Protein AF-A0A7L4RII9-F1 (afdb_monomer_lite)

pLDDT: mean 96.37, std 3.06, range [80.19, 98.75]

Secondary structure (DSSP, 8-state):
-TT-EEEEEESSHHHHHHHHHHHTTT-EEEEEE------EEE-SS-EEE-SS------EEEEEE-

Radius of gyration: 17.09 Å; chains: 1; bounding box: 41×20×47 Å

Structure (mmCIF, N/CA/C/O backbone):
data_AF-A0A7L4RII9-F1
#
_entry.id   AF-A0A7L4RII9-F1
#
loop_
_atom_site.group_PDB
_atom_site.id
_atom_site.type_symbol
_atom_site.label_atom_id
_atom_site.label_alt_id
_atom_site.label_comp_id
_atom_site.label_asym_id
_atom_site.label_entity_id
_atom_site.label_seq_id
_atom_site.pdbx_PDB_ins_code
_atom_site.Cartn_x
_atom_site.Cartn_y
_atom_site.Cartn_z
_atom_site.occupancy
_atom_site.B_iso_or_equiv
_atom_site.auth_seq_id
_atom_site.auth_comp_id
_atom_site.auth_asym_id
_atom_site.auth_atom_id
_atom_site.pdbx_PDB_model_num
ATOM 1 N N . LYS A 1 1 ? -19.677 -3.517 9.829 1.00 80.19 1 LYS A N 1
ATOM 2 C CA . LYS A 1 1 ? -20.251 -4.866 10.062 1.00 80.19 1 LYS A CA 1
ATOM 3 C C . LYS A 1 1 ? -19.267 -5.652 10.923 1.00 80.19 1 LYS A C 1
ATOM 5 O O . LYS A 1 1 ? -18.098 -5.278 10.899 1.00 80.19 1 LYS A O 1
ATOM 10 N N . LYS A 1 2 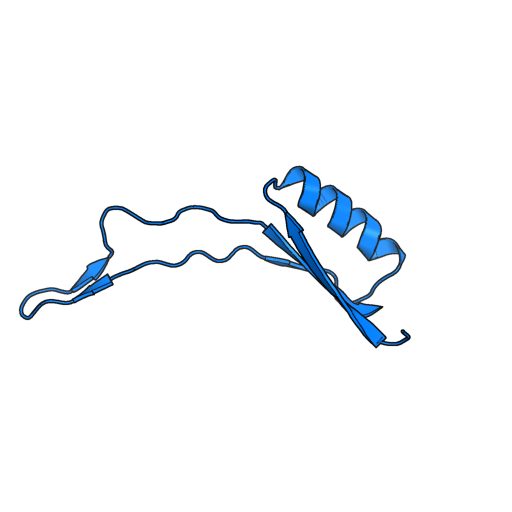? -19.723 -6.647 11.694 1.00 87.44 2 LYS A N 1
ATOM 11 C CA . LYS A 1 2 ? -18.817 -7.617 12.336 1.00 87.44 2 LYS A CA 1
ATOM 12 C C . LYS A 1 2 ? -17.968 -8.271 11.235 1.00 87.44 2 LYS A C 1
ATOM 14 O O . LYS A 1 2 ? -18.524 -8.531 10.167 1.00 87.44 2 LYS A O 1
ATOM 19 N N . ASP A 1 3 ? -16.663 -8.417 11.451 1.00 92.44 3 ASP A N 1
ATOM 20 C CA . ASP A 1 3 ? -15.701 -8.981 10.491 1.00 92.44 3 ASP A CA 1
ATOM 21 C C . ASP A 1 3 ? -15.514 -8.153 9.203 1.00 92.44 3 ASP A C 1
ATOM 23 O O . ASP A 1 3 ? -15.098 -8.653 8.156 1.00 92.44 3 ASP A O 1
ATOM 27 N N . GLY A 1 4 ? -15.826 -6.854 9.264 1.00 96.25 4 GLY A N 1
ATOM 28 C CA . GLY A 1 4 ? -15.663 -5.937 8.135 1.00 96.25 4 GLY A CA 1
ATOM 29 C C . GLY A 1 4 ? -14.195 -5.636 7.822 1.00 96.25 4 GLY A C 1
ATOM 30 O O . GLY A 1 4 ? -13.358 -5.606 8.718 1.00 96.25 4 GLY A O 1
ATOM 31 N N . THR A 1 5 ? -13.887 -5.356 6.557 1.00 97.50 5 THR A N 1
ATOM 32 C CA . THR A 1 5 ? -12.548 -4.913 6.137 1.00 97.50 5 THR A CA 1
ATOM 33 C C . THR A 1 5 ? -12.463 -3.394 6.136 1.00 97.50 5 THR A C 1
ATOM 35 O O . THR A 1 5 ? -13.399 -2.717 5.710 1.00 97.50 5 THR A O 1
ATOM 38 N N . PHE A 1 6 ? -11.325 -2.870 6.574 1.00 98.00 6 PHE A N 1
ATOM 39 C CA . PHE A 1 6 ? -10.953 -1.469 6.451 1.00 98.00 6 PHE A CA 1
ATOM 40 C C . PHE A 1 6 ? -9.706 -1.353 5.569 1.00 98.00 6 PHE A C 1
ATOM 42 O O . PHE A 1 6 ? -8.778 -2.151 5.707 1.00 98.00 6 PHE A O 1
ATOM 49 N N . ALA A 1 7 ? -9.695 -0.359 4.684 1.00 98.12 7 ALA A N 1
ATOM 50 C CA . ALA A 1 7 ? -8.542 0.023 3.882 1.00 98.12 7 ALA A CA 1
ATOM 51 C C . ALA A 1 7 ? -8.485 1.552 3.788 1.00 98.12 7 ALA A C 1
ATOM 53 O O . ALA A 1 7 ? -9.516 2.195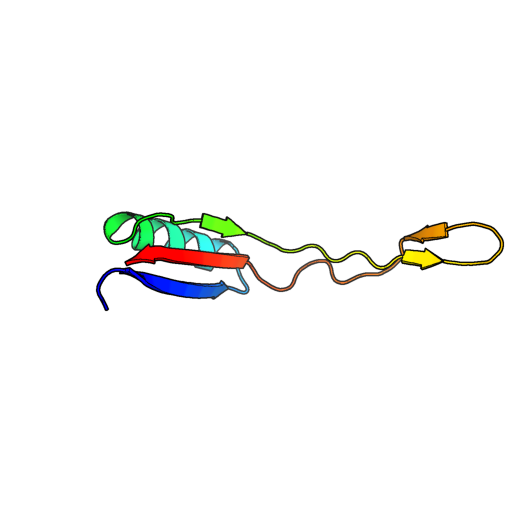 3.583 1.00 98.12 7 ALA A O 1
ATOM 54 N N . ALA A 1 8 ? -7.295 2.126 3.923 1.00 98.31 8 ALA A N 1
ATOM 55 C CA . ALA A 1 8 ? -7.055 3.555 3.773 1.00 98.31 8 ALA A CA 1
ATOM 56 C C . ALA A 1 8 ? -5.814 3.822 2.925 1.00 98.31 8 ALA A C 1
ATOM 58 O O . ALA A 1 8 ? -4.861 3.046 2.939 1.00 98.31 8 ALA A O 1
ATOM 59 N N . HIS A 1 9 ? -5.845 4.949 2.218 1.00 98.19 9 HIS A N 1
ATOM 60 C CA . HIS A 1 9 ? -4.772 5.452 1.370 1.00 98.19 9 HIS A CA 1
ATOM 61 C C . HIS A 1 9 ? -4.264 6.775 1.951 1.00 98.19 9 HIS A C 1
ATOM 63 O O . HIS A 1 9 ? -4.980 7.779 1.936 1.00 98.19 9 HIS A O 1
ATOM 69 N N . CYS A 1 10 ? -3.045 6.777 2.487 1.00 98.12 10 CYS A N 1
ATOM 70 C CA . CYS A 1 10 ? -2.450 7.923 3.170 1.00 98.12 10 CYS A CA 1
ATOM 71 C C . CYS A 1 10 ? -1.242 8.446 2.385 1.00 98.12 10 CYS A C 1
ATOM 73 O O . CYS A 1 10 ? -0.269 7.723 2.202 1.00 98.12 10 CYS A O 1
ATOM 75 N N . LEU A 1 11 ? -1.273 9.715 1.967 1.00 97.31 11 LEU A N 1
ATOM 76 C CA . LEU A 1 11 ? -0.172 10.340 1.214 1.00 97.31 11 LEU A CA 1
ATOM 77 C C . LEU A 1 11 ? 1.041 10.694 2.092 1.00 97.31 11 LEU A C 1
ATOM 79 O O . LEU A 1 11 ? 2.112 10.993 1.583 1.00 97.31 11 LEU A O 1
ATOM 83 N N . ASN A 1 12 ? 0.869 10.704 3.416 1.00 97.12 12 ASN A N 1
ATOM 84 C CA . ASN A 1 12 ? 1.913 11.027 4.383 1.00 97.12 12 ASN A CA 1
ATOM 85 C C . ASN A 1 12 ? 2.035 9.904 5.425 1.00 97.12 12 ASN A C 1
ATOM 87 O O . ASN A 1 12 ? 1.032 9.421 5.959 1.00 97.12 12 ASN A O 1
ATOM 91 N N . VAL A 1 13 ? 3.274 9.523 5.744 1.00 98.19 13 VAL A N 1
ATOM 92 C CA . VAL A 1 13 ? 3.590 8.455 6.700 1.00 98.19 13 VAL A CA 1
ATOM 93 C C . VAL A 1 13 ? 3.088 8.748 8.114 1.00 98.19 13 VAL A C 1
ATOM 95 O O . VAL A 1 13 ? 2.596 7.847 8.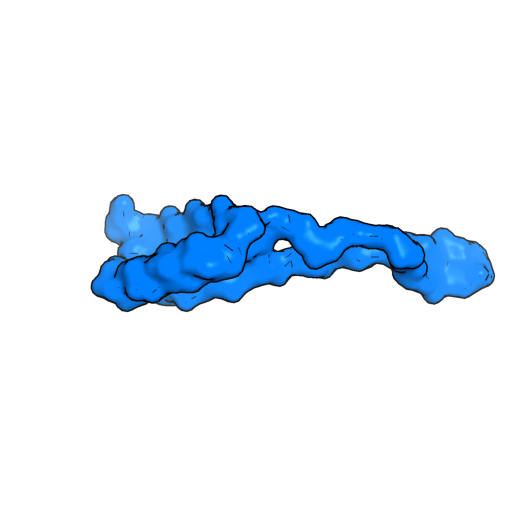791 1.00 98.19 13 VAL A O 1
ATOM 98 N N . GLU A 1 14 ? 3.124 10.003 8.562 1.00 98.44 14 GLU A N 1
ATOM 99 C CA . GLU A 1 14 ? 2.651 10.374 9.898 1.00 98.44 14 GLU A CA 1
ATOM 100 C C . GLU A 1 14 ? 1.123 10.259 10.000 1.00 98.44 14 GLU A C 1
ATOM 102 O O . GLU A 1 14 ? 0.608 9.852 11.042 1.00 98.44 14 GLU A O 1
ATOM 107 N N . GLN A 1 15 ? 0.386 10.506 8.907 1.00 98.25 15 GLN A N 1
ATOM 108 C CA . GLN A 1 15 ? -1.061 10.249 8.857 1.00 98.25 15 GLN A CA 1
ATOM 109 C C . GLN A 1 15 ? -1.353 8.750 8.979 1.00 98.25 15 GLN A C 1
ATOM 111 O O . GLN A 1 15 ? -2.210 8.346 9.768 1.00 98.25 15 GLN A O 1
ATOM 116 N N . ALA A 1 16 ? -0.611 7.924 8.237 1.00 98.50 16 ALA A N 1
ATOM 117 C CA . ALA A 1 16 ? -0.756 6.473 8.281 1.00 98.50 16 ALA A CA 1
ATOM 118 C C . ALA A 1 16 ? -0.432 5.914 9.675 1.00 98.50 16 ALA A C 1
ATOM 120 O O . ALA A 1 16 ? -1.176 5.091 10.205 1.00 98.50 16 ALA A O 1
ATOM 121 N N . LYS A 1 17 ? 0.626 6.418 10.316 1.00 98.69 17 LYS A N 1
ATOM 122 C CA . LYS A 1 17 ? 1.015 6.063 11.686 1.00 98.69 17 LYS A CA 1
ATOM 123 C C . LYS A 1 17 ? -0.080 6.382 12.697 1.00 98.69 17 LYS A C 1
ATOM 125 O O . LYS A 1 17 ? -0.443 5.504 13.479 1.00 98.69 17 LYS A O 1
ATOM 130 N N . VAL A 1 18 ? -0.611 7.607 12.692 1.00 98.69 18 VAL A N 1
ATOM 131 C CA . VAL 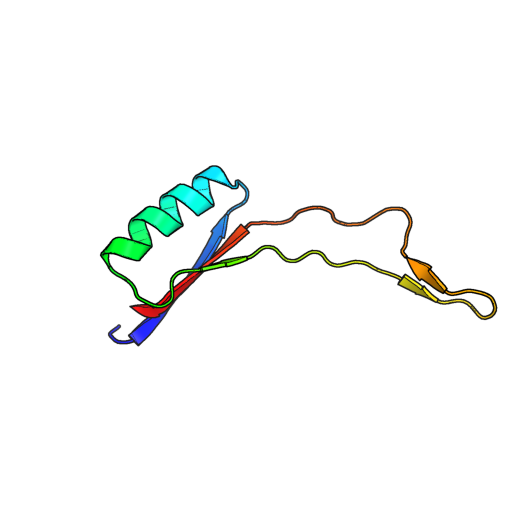A 1 18 ? -1.699 7.999 13.605 1.00 98.69 18 VAL A CA 1
ATOM 132 C C . VAL A 1 18 ? -2.910 7.084 13.411 1.00 98.69 18 VAL A C 1
ATOM 134 O O . VAL A 1 18 ? -3.456 6.577 14.390 1.00 98.69 18 VAL A O 1
ATOM 137 N N . LEU A 1 19 ? -3.271 6.789 12.160 1.00 98.62 19 LEU A N 1
ATOM 138 C CA . LEU A 1 19 ? -4.368 5.879 11.841 1.00 98.62 19 LEU A CA 1
ATOM 139 C C . LEU A 1 19 ? -4.115 4.448 12.342 1.00 98.62 19 LEU A C 1
ATOM 141 O O . LEU A 1 19 ? -4.995 3.857 12.961 1.00 98.62 19 LEU A O 1
ATOM 145 N N . VAL A 1 20 ? -2.920 3.890 12.128 1.00 98.69 20 VAL A N 1
ATOM 146 C CA . VAL A 1 20 ? -2.546 2.551 12.620 1.00 98.69 20 VAL A CA 1
ATOM 147 C C . VAL A 1 20 ? -2.649 2.471 14.142 1.00 98.69 20 VAL A C 1
ATOM 149 O O . VAL A 1 20 ? -3.185 1.494 14.669 1.00 98.69 20 VAL A O 1
ATOM 152 N N . LEU A 1 21 ? -2.143 3.482 14.855 1.00 98.62 21 LEU A N 1
ATOM 153 C CA . LEU A 1 21 ? -2.196 3.528 16.318 1.00 98.62 21 LEU A CA 1
ATOM 154 C C . LEU A 1 21 ? -3.636 3.571 16.836 1.00 98.62 21 LEU A C 1
ATOM 156 O O . LEU A 1 21 ? -3.932 2.941 17.850 1.00 98.62 21 LEU A O 1
ATOM 160 N N . GLU A 1 22 ? -4.531 4.264 16.133 1.00 98.44 22 GLU A N 1
ATOM 161 C CA . GLU A 1 22 ? -5.949 4.308 16.486 1.00 98.44 22 GLU A CA 1
ATOM 162 C C . GLU A 1 22 ? -6.663 2.986 16.180 1.00 98.44 22 GLU A C 1
ATOM 164 O O . GLU A 1 22 ? -7.334 2.423 17.044 1.00 98.44 22 GLU A O 1
ATOM 169 N N . LEU A 1 23 ? -6.466 2.424 14.982 1.00 98.25 23 LEU A N 1
ATOM 170 C CA . LEU A 1 23 ? -7.101 1.167 14.576 1.00 98.25 23 LEU A CA 1
ATOM 171 C C . LEU A 1 23 ? -6.732 0.010 15.505 1.00 98.25 23 LEU A C 1
ATOM 173 O O . LEU A 1 23 ? -7.589 -0.812 15.817 1.00 98.25 23 LEU A O 1
ATOM 177 N N . ARG A 1 24 ? -5.496 -0.036 16.014 1.00 98.31 24 ARG A N 1
ATOM 178 C CA . ARG A 1 24 ? -5.047 -1.075 16.959 1.00 98.31 24 ARG A CA 1
ATOM 179 C C . ARG A 1 24 ? -5.866 -1.149 18.250 1.00 98.31 24 ARG A C 1
ATOM 181 O O . ARG A 1 24 ? -5.836 -2.182 18.909 1.00 98.31 24 ARG A O 1
ATOM 188 N N . LYS A 1 25 ? -6.598 -0.094 18.614 1.00 98.19 25 LYS A N 1
ATOM 189 C CA . LYS A 1 25 ? -7.466 -0.080 19.801 1.00 98.19 25 LYS A CA 1
ATOM 190 C C . LYS A 1 25 ? -8.790 -0.816 19.581 1.00 98.19 25 LYS A C 1
ATOM 192 O O . LYS A 1 25 ? -9.434 -1.212 20.549 1.00 98.19 25 LYS A O 1
ATOM 197 N N . HIS A 1 26 ? -9.218 -0.969 18.326 1.00 96.38 26 HIS A N 1
ATOM 198 C CA . HIS A 1 26 ? -10.583 -1.387 17.985 1.00 96.38 26 HIS A CA 1
ATOM 199 C C . HIS A 1 26 ? -10.668 -2.475 16.909 1.00 96.38 26 HIS A C 1
ATOM 201 O O . HIS A 1 26 ? -11.737 -3.047 16.717 1.00 96.38 26 HIS A O 1
ATOM 207 N N . PHE A 1 27 ? -9.574 -2.745 16.200 1.00 97.94 27 PHE A N 1
ATOM 208 C CA . PHE A 1 27 ? -9.505 -3.666 15.072 1.00 97.94 27 PHE A CA 1
ATOM 209 C C . PHE A 1 27 ? -8.408 -4.708 15.296 1.00 97.94 27 PHE A C 1
ATOM 211 O O . PHE A 1 27 ? -7.435 -4.483 16.016 1.00 97.94 27 PHE A O 1
ATOM 218 N N . ARG A 1 28 ? -8.545 -5.842 14.610 1.00 97.56 28 ARG A N 1
ATOM 219 C CA . ARG A 1 28 ? -7.521 -6.887 14.504 1.00 97.56 28 ARG A CA 1
ATOM 220 C C . ARG A 1 28 ? -6.824 -6.825 13.148 1.00 97.56 28 ARG A C 1
ATOM 222 O O . ARG A 1 28 ? -7.305 -6.164 12.228 1.00 97.56 28 ARG A O 1
ATOM 229 N N . GLU A 1 29 ? -5.693 -7.520 13.037 1.00 97.62 29 GLU A N 1
ATOM 230 C CA . GLU A 1 29 ? -4.921 -7.628 11.786 1.00 97.62 29 GLU A CA 1
ATOM 231 C C . GLU A 1 29 ? -4.583 -6.251 11.184 1.00 97.62 29 GLU A C 1
ATOM 233 O O . GLU A 1 29 ? -4.748 -6.020 9.990 1.00 97.62 29 GLU A O 1
ATOM 238 N N . VAL A 1 30 ? -4.150 -5.308 12.029 1.00 98.50 30 VAL A N 1
ATOM 239 C CA . VAL A 1 30 ? -3.798 -3.950 11.594 1.00 98.50 30 VAL A CA 1
ATOM 240 C C . VAL A 1 30 ? -2.376 -3.929 11.049 1.00 98.50 30 VAL A C 1
ATOM 242 O O . VAL A 1 30 ? -1.421 -4.159 11.797 1.00 98.50 30 VAL A O 1
ATOM 245 N N . PHE A 1 31 ? -2.221 -3.588 9.774 1.00 98.50 31 PHE A N 1
ATOM 246 C CA . PHE A 1 31 ? -0.914 -3.449 9.136 1.00 98.50 31 PHE A CA 1
ATOM 247 C C . PHE A 1 31 ? -0.891 -2.305 8.123 1.00 98.50 31 PHE A C 1
ATOM 249 O O . PHE A 1 31 ? -1.923 -1.850 7.630 1.00 98.50 31 PHE A O 1
ATOM 256 N N . MET A 1 32 ? 0.319 -1.837 7.835 1.00 98.38 32 MET A N 1
ATOM 257 C CA . MET A 1 32 ? 0.604 -0.798 6.855 1.00 98.38 32 MET A CA 1
ATOM 258 C C . MET A 1 32 ? 1.589 -1.348 5.832 1.00 98.38 32 MET A C 1
ATOM 260 O O . MET A 1 32 ? 2.509 -2.077 6.204 1.00 98.38 32 MET A O 1
ATOM 264 N N . LEU A 1 33 ? 1.410 -0.990 4.566 1.00 98.06 33 LEU A N 1
ATOM 265 C CA . LEU A 1 33 ? 2.330 -1.347 3.497 1.00 98.06 33 LEU A CA 1
ATOM 266 C C . LEU A 1 33 ? 2.438 -0.246 2.444 1.00 98.06 33 LEU A C 1
ATOM 268 O O . LEU A 1 33 ? 1.516 0.536 2.231 1.00 98.06 33 LEU A O 1
ATOM 272 N N . GLU A 1 34 ? 3.594 -0.199 1.801 1.00 97.38 34 GLU A N 1
ATOM 273 C CA . GLU A 1 34 ? 3.881 0.614 0.625 1.00 97.38 34 GLU A CA 1
ATOM 274 C C . GLU A 1 34 ? 4.224 -0.339 -0.523 1.00 97.38 34 GLU A C 1
ATOM 276 O O . GLU A 1 34 ? 4.782 -1.417 -0.298 1.00 97.38 34 GLU A O 1
ATOM 281 N N . ASN A 1 35 ? 3.870 0.040 -1.750 1.00 96.00 35 ASN A N 1
ATOM 282 C CA . ASN A 1 35 ? 4.214 -0.723 -2.940 1.00 96.00 35 ASN A CA 1
ATOM 283 C C . ASN A 1 35 ? 5.228 0.053 -3.787 1.00 96.00 35 ASN A C 1
ATOM 285 O O . ASN A 1 35 ? 4.944 1.166 -4.227 1.00 96.00 35 ASN A O 1
ATOM 289 N N . ILE A 1 36 ? 6.389 -0.559 -4.026 1.00 95.25 36 ILE A N 1
ATOM 290 C CA . ILE A 1 36 ? 7.395 -0.053 -4.959 1.00 95.25 36 ILE A CA 1
ATOM 291 C C . ILE A 1 36 ? 7.272 -0.856 -6.251 1.00 95.25 36 ILE A C 1
ATOM 293 O O . ILE A 1 36 ? 7.592 -2.046 -6.288 1.00 95.25 36 ILE A O 1
ATOM 297 N N . ILE A 1 37 ? 6.842 -0.184 -7.316 1.00 95.19 37 ILE A N 1
ATOM 298 C CA . ILE A 1 37 ? 6.767 -0.761 -8.658 1.00 95.19 37 ILE A CA 1
ATOM 299 C C . ILE A 1 37 ? 8.022 -0.350 -9.417 1.00 95.19 37 ILE A C 1
ATOM 301 O O . ILE A 1 37 ? 8.328 0.835 -9.537 1.00 95.19 37 ILE A O 1
ATOM 305 N N . ARG A 1 38 ? 8.756 -1.335 -9.941 1.00 95.56 38 ARG A N 1
ATOM 306 C CA . ARG A 1 38 ? 9.973 -1.101 -10.720 1.00 95.56 38 ARG A CA 1
ATOM 307 C C . ARG A 1 38 ? 9.820 -1.666 -12.118 1.00 95.56 38 ARG A C 1
ATOM 309 O O . ARG A 1 38 ? 9.748 -2.879 -12.297 1.00 95.56 38 ARG A O 1
ATOM 316 N N . GLU A 1 39 ? 9.812 -0.780 -13.101 1.00 96.62 39 GLU A N 1
ATOM 317 C CA . GLU A 1 39 ? 9.757 -1.167 -14.504 1.00 96.62 39 GLU A CA 1
ATOM 318 C C . GLU A 1 39 ? 11.128 -1.626 -14.999 1.00 96.62 39 GLU A C 1
ATOM 320 O O . GLU A 1 39 ? 12.167 -1.077 -14.617 1.00 96.62 39 GLU A O 1
ATOM 325 N N . TYR A 1 40 ? 11.124 -2.641 -15.862 1.00 97.00 40 TYR A N 1
ATOM 326 C CA . TYR A 1 40 ? 12.320 -3.161 -16.510 1.00 97.00 40 TYR A CA 1
ATOM 327 C C . TYR A 1 40 ? 12.246 -2.924 -18.009 1.00 97.00 40 TYR A C 1
ATOM 329 O O . TYR A 1 40 ? 11.235 -3.169 -18.660 1.00 97.00 40 TYR A O 1
ATOM 337 N N . GLU A 1 41 ? 13.361 -2.459 -18.543 1.00 96.62 41 GLU A N 1
ATOM 338 C CA . GLU A 1 41 ? 13.629 -2.374 -19.957 1.00 96.62 41 GLU A CA 1
ATOM 339 C C . GLU A 1 41 ? 14.251 -3.700 -20.419 1.00 96.62 41 GLU A C 1
ATOM 341 O O . GLU A 1 41 ? 15.395 -4.024 -20.077 1.00 96.62 41 GLU A O 1
ATOM 346 N N . VAL A 1 42 ? 13.469 -4.471 -21.173 1.00 96.56 42 VAL A N 1
ATOM 347 C CA . VAL A 1 42 ? 13.866 -5.754 -21.767 1.00 96.56 42 VAL A CA 1
ATOM 348 C C . VAL A 1 42 ? 14.208 -5.515 -23.238 1.00 96.56 42 VAL A C 1
ATOM 350 O O . VAL A 1 42 ? 13.401 -4.949 -23.973 1.00 96.56 42 VAL A O 1
ATOM 353 N N . ARG A 1 43 ? 15.411 -5.912 -23.661 1.00 94.38 43 ARG A N 1
ATOM 354 C CA . ARG A 1 43 ? 15.924 -5.765 -25.033 1.00 94.38 43 ARG A CA 1
ATOM 355 C C . ARG A 1 43 ? 16.623 -7.060 -25.466 1.00 94.38 43 ARG A C 1
ATOM 357 O O . ARG A 1 43 ? 16.992 -7.862 -24.611 1.00 94.38 43 ARG A O 1
ATOM 364 N N . ASP A 1 44 ? 16.865 -7.228 -26.769 1.00 94.06 44 ASP A N 1
ATOM 365 C CA . ASP A 1 44 ? 17.534 -8.422 -27.329 1.00 94.06 44 ASP A CA 1
ATOM 366 C C . ASP A 1 44 ? 18.929 -8.672 -26.726 1.00 94.06 44 ASP A C 1
ATOM 368 O O . ASP A 1 44 ? 19.334 -9.816 -26.532 1.00 94.06 44 ASP A O 1
ATOM 372 N N . PHE A 1 45 ? 19.647 -7.600 -26.367 1.00 92.38 45 PHE A N 1
ATOM 373 C CA . PHE A 1 45 ? 20.904 -7.664 -25.621 1.00 92.38 45 PHE A CA 1
ATOM 374 C C . PHE A 1 45 ? 20.816 -6.830 -24.344 1.00 92.38 45 PHE A C 1
ATOM 376 O O . PHE A 1 45 ? 20.896 -5.600 -24.366 1.00 92.38 45 PHE A O 1
ATOM 383 N N . GLY A 1 46 ? 20.699 -7.529 -23.216 1.00 91.50 46 GLY A N 1
ATOM 384 C CA . GLY A 1 46 ? 20.654 -6.936 -21.8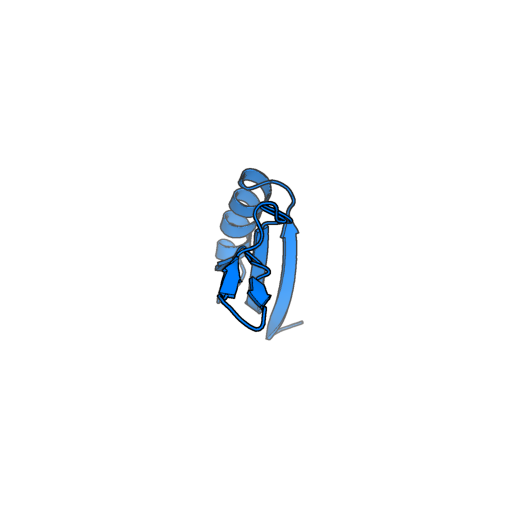85 1.00 91.50 46 GLY A CA 1
ATOM 385 C C . GLY A 1 46 ? 19.236 -6.619 -21.408 1.00 91.50 46 GLY A C 1
ATOM 386 O O . GLY A 1 46 ? 18.355 -6.213 -22.159 1.00 91.50 46 GLY A O 1
ATOM 387 N N . THR A 1 47 ? 19.022 -6.804 -20.109 1.00 97.25 47 THR A N 1
ATOM 388 C CA . THR A 1 47 ? 17.788 -6.445 -19.406 1.00 97.25 47 THR A CA 1
ATOM 389 C C . THR A 1 47 ? 18.175 -5.661 -18.169 1.00 97.25 47 THR A C 1
ATOM 391 O O . THR A 1 47 ? 19.064 -6.074 -17.422 1.00 97.25 47 THR A O 1
ATOM 394 N N . ARG A 1 48 ? 17.535 -4.515 -17.954 1.00 96.62 48 ARG A N 1
ATOM 395 C CA . ARG A 1 48 ? 17.838 -3.645 -16.816 1.00 96.62 48 ARG A CA 1
ATOM 396 C C . ARG A 1 48 ? 16.583 -2.941 -16.313 1.00 96.62 48 ARG A C 1
ATOM 398 O O . ARG A 1 48 ? 15.642 -2.777 -17.076 1.00 96.62 48 ARG A O 1
ATOM 405 N N . PRO A 1 49 ? 16.570 -2.454 -15.071 1.00 96.25 49 PRO A N 1
ATOM 406 C CA . PRO A 1 49 ? 15.537 -1.534 -14.619 1.00 96.25 49 PRO A CA 1
ATOM 407 C C . PRO A 1 49 ? 15.559 -0.217 -15.406 1.00 96.25 49 PRO A C 1
ATOM 409 O O . PRO A 1 49 ? 16.627 0.226 -15.842 1.00 96.25 49 PRO A O 1
ATOM 412 N N . GLN A 1 50 ? 14.409 0.445 -15.529 1.00 95.19 50 GLN A N 1
ATOM 413 C CA . GLN A 1 50 ? 14.368 1.830 -15.998 1.00 95.19 50 GLN A CA 1
ATOM 414 C C . GLN A 1 50 ? 15.130 2.760 -15.038 1.00 95.19 50 GLN A C 1
ATOM 416 O O . GLN A 1 50 ? 1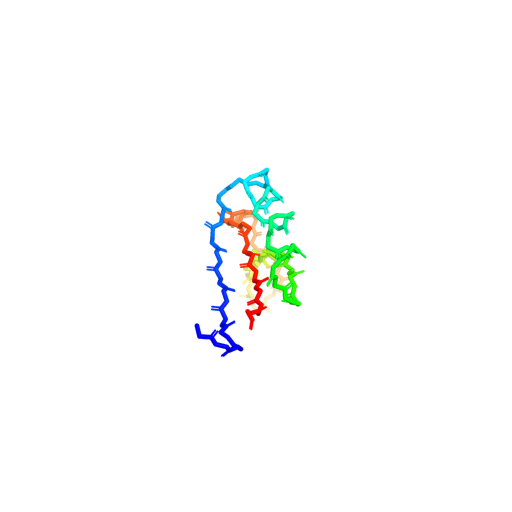5.245 2.490 -13.838 1.00 95.19 50 GLN A O 1
ATOM 421 N N . HIS A 1 51 ? 15.685 3.850 -15.579 1.00 92.69 51 HIS A N 1
ATOM 422 C CA . HIS A 1 51 ? 16.472 4.809 -14.797 1.00 92.69 51 HIS A CA 1
ATOM 423 C C . HIS A 1 51 ? 15.596 5.681 -13.887 1.00 92.69 51 HIS A C 1
ATOM 425 O O . HIS A 1 51 ? 15.983 5.972 -12.759 1.00 92.69 51 HIS A O 1
ATOM 431 N N . PHE A 1 52 ? 14.410 6.053 -14.369 1.00 94.50 52 PHE A N 1
ATOM 432 C CA . PHE A 1 52 ? 13.407 6.796 -13.617 1.00 94.50 52 PHE A CA 1
ATOM 433 C C . PHE A 1 52 ? 12.218 5.888 -13.316 1.00 94.50 52 PHE A C 1
ATOM 435 O O . PHE A 1 52 ? 11.914 4.980 -14.086 1.00 94.50 52 PHE A O 1
ATOM 442 N N . GLY A 1 53 ? 11.552 6.134 -12.194 1.00 92.06 53 GLY A N 1
ATOM 443 C CA . GLY A 1 53 ? 10.379 5.377 -11.789 1.00 92.06 53 GLY A CA 1
ATOM 444 C C . GLY A 1 53 ? 9.595 6.097 -10.703 1.00 92.06 53 GLY A C 1
ATOM 445 O O . GLY A 1 53 ? 10.064 7.072 -10.110 1.00 92.06 53 GLY A O 1
ATOM 446 N N . LEU A 1 54 ? 8.384 5.608 -10.454 1.00 93.31 54 LEU A N 1
ATOM 447 C CA . LEU A 1 54 ? 7.529 6.096 -9.384 1.00 93.31 54 LEU A CA 1
ATOM 448 C C . LEU A 1 54 ? 8.075 5.615 -8.036 1.00 93.31 54 LEU A C 1
ATOM 450 O O . LEU A 1 54 ? 8.052 4.424 -7.739 1.00 93.31 54 LEU A O 1
ATOM 454 N N . MET A 1 55 ? 8.580 6.549 -7.231 1.00 92.38 55 MET A N 1
ATOM 455 C CA . MET A 1 55 ? 9.237 6.217 -5.960 1.00 92.38 55 MET A CA 1
ATOM 456 C C . MET A 1 55 ? 8.270 6.112 -4.783 1.00 92.38 55 MET A C 1
ATOM 458 O O . MET A 1 55 ? 8.555 5.398 -3.831 1.00 92.38 55 MET A O 1
ATOM 462 N N . HIS A 1 56 ? 7.148 6.827 -4.838 1.00 95.19 56 HIS A N 1
ATOM 463 C CA . HIS A 1 56 ? 6.146 6.844 -3.782 1.00 95.19 56 HIS A CA 1
ATOM 464 C C . HIS A 1 56 ? 4.771 7.170 -4.364 1.00 95.19 56 HIS A C 1
ATOM 466 O O . HIS A 1 56 ? 4.654 7.977 -5.288 1.00 95.19 56 HIS A O 1
ATOM 472 N N . THR A 1 57 ? 3.733 6.565 -3.793 1.00 96.69 57 THR A N 1
ATOM 473 C CA . THR A 1 57 ? 2.331 6.912 -4.064 1.00 96.69 57 THR A CA 1
ATOM 474 C C . THR A 1 57 ? 1.600 7.191 -2.763 1.00 96.69 57 THR A C 1
ATOM 476 O O . THR A 1 57 ? 1.149 8.310 -2.535 1.00 96.69 57 THR A O 1
ATOM 479 N N . ALA A 1 58 ? 1.502 6.170 -1.913 1.00 97.88 58 ALA A N 1
ATOM 480 C CA . ALA A 1 58 ? 0.875 6.251 -0.611 1.00 97.88 58 ALA A CA 1
ATOM 481 C C . ALA A 1 58 ? 1.275 5.089 0.294 1.00 97.88 58 ALA A C 1
ATOM 483 O O . ALA A 1 58 ? 1.678 4.011 -0.146 1.00 97.88 58 ALA A O 1
ATOM 484 N N . TYR A 1 59 ? 1.041 5.307 1.579 1.00 98.50 59 TYR A N 1
ATOM 485 C CA . TYR A 1 59 ? 0.997 4.282 2.603 1.00 98.50 59 TYR A CA 1
ATOM 486 C C . TYR A 1 59 ? -0.425 3.730 2.678 1.00 98.50 59 TYR A C 1
ATOM 488 O O . TYR A 1 59 ? -1.384 4.466 2.929 1.00 98.50 59 TYR A O 1
ATOM 496 N N . LEU A 1 60 ? -0.569 2.429 2.460 1.00 98.56 60 LEU A N 1
ATOM 497 C CA . LEU A 1 60 ? -1.845 1.736 2.548 1.00 98.56 60 LEU A CA 1
ATOM 498 C C . LEU A 1 60 ? -1.983 1.117 3.935 1.00 98.56 60 LEU A C 1
ATOM 500 O O . LEU A 1 60 ? -1.099 0.384 4.374 1.00 98.56 60 LEU A O 1
ATOM 504 N N . VAL A 1 61 ? -3.090 1.391 4.621 1.00 98.75 61 VAL A N 1
ATOM 505 C CA . VAL A 1 61 ? -3.381 0.835 5.950 1.00 98.75 61 VAL A CA 1
ATOM 506 C C . VAL A 1 61 ? -4.589 -0.079 5.857 1.00 98.75 61 VAL A C 1
ATOM 508 O O . VAL A 1 61 ? -5.637 0.335 5.367 1.00 98.75 61 VAL A O 1
ATOM 511 N N . PHE A 1 62 ? -4.461 -1.301 6.364 1.00 98.62 62 PHE A N 1
ATOM 512 C CA . PHE A 1 62 ? -5.513 -2.312 6.362 1.00 98.62 62 PHE A CA 1
ATOM 513 C C . PHE A 1 62 ? -5.827 -2.782 7.778 1.00 98.62 62 PHE A C 1
ATOM 515 O O . PHE A 1 62 ? -4.952 -2.788 8.645 1.00 98.62 62 PHE A O 1
ATOM 522 N N . ALA A 1 63 ? -7.083 -3.173 8.005 1.00 98.38 63 ALA A N 1
ATOM 523 C CA . ALA A 1 63 ? -7.534 -3.744 9.272 1.00 98.38 63 ALA A CA 1
ATOM 524 C C . ALA A 1 63 ? -8.826 -4.573 9.125 1.00 98.38 63 ALA A C 1
ATOM 526 O O . ALA A 1 63 ? -9.545 -4.470 8.124 1.00 98.38 63 ALA A O 1
ATOM 527 N N . ARG A 1 64 ? -9.155 -5.365 10.155 1.00 97.75 64 ARG A N 1
ATOM 528 C CA . ARG A 1 64 ? -10.397 -6.153 10.278 1.00 97.75 64 ARG A CA 1
ATOM 529 C C . ARG A 1 64 ? -11.180 -5.754 11.535 1.00 97.75 64 ARG A C 1
ATOM 531 O O . ARG A 1 64 ? -10.600 -5.702 12.617 1.00 97.75 64 ARG A O 1
ATOM 538 N N . LYS A 1 65 ? -12.473 -5.443 11.387 1.00 93.38 65 LYS A N 1
ATOM 539 C CA . LYS A 1 65 ? -13.377 -5.012 12.472 1.00 93.38 65 LYS A CA 1
ATOM 540 C C . LYS A 1 65 ? -13.924 -6.183 13.274 1.00 93.38 65 LYS A C 1
ATOM 542 O O . LYS A 1 65 ? -14.362 -7.161 12.633 1.00 93.38 65 LYS A O 1
#

Foldseek 3Di:
DAFDKDKDWAQDPVVLVVVLVVCVVPWPPKDKDFDDDWDWDDDPPDIGTDPDDDPGDTIMIMTTD

Sequence (65 aa):
KKDGTFAAHCLNVEQAKVLVLELRKHFREVFMLENIIREYEVRDFGTRPQHFGLMHTAYLVFARK